Protein AF-A0AAN9I6B2-F1 (afdb_monomer)

Nearest PDB structures (foldseek):
  1lrz-assembly1_A  TM=8.854E-01  e=1.562E+00  Staphylococcus aureus
  7rye-assembly1_G  TM=7.167E-01  e=1.289E+00  Salmonella enterica subsp. enterica serovar Typhimurium

Sequence (120 aa):
MYGVCRKLRALQKPLLEFNKKYFAGVDERELELSQKLEKVQAELNLNPQDIQLQIEEKEILRQYYKIKADALSFLRQKAKLQWLREGDENTKIFHNSIKQRQYINRISRINNDHRFPVTG

Solvent-accessible surface area (backbone atoms only — not compa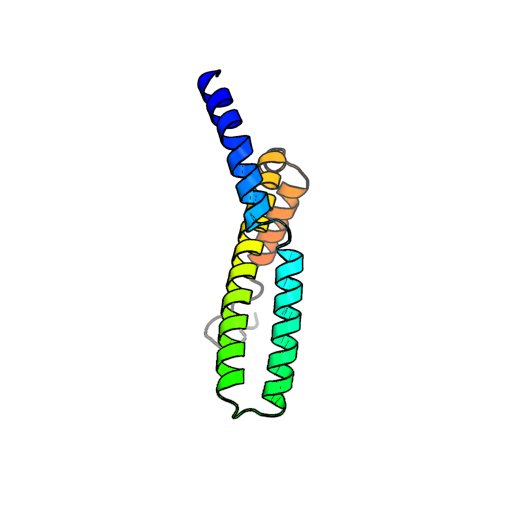rable to full-atom values): 7047 Å² total; per-residue (Å²): 116,68,73,58,56,52,53,51,59,64,46,48,57,60,51,51,52,49,43,49,71,71,57,53,59,44,69,58,52,49,50,54,44,51,54,52,47,51,50,50,51,54,52,36,74,76,44,76,81,45,65,67,59,55,52,50,48,53,52,49,49,55,51,44,54,51,50,52,50,53,50,52,51,50,52,53,51,52,52,49,51,50,39,73,73,45,39,86,70,77,29,73,65,36,56,49,51,51,52,51,51,52,58,72,68,51,80,85,76,84,82,68,96,62,96,65,89,81,87,130

pLDDT: mean 82.91, std 10.73, range [39.84, 94.31]

Foldseek 3Di:
DVVVVVVVVVVPVVVVVVCCVQPNCLVVVLVVLVVVLVVLVVVCVVPVPPPVSVVVNVVSVVVNVVSVVSNVVVVVVVVVVCCVVAVVVPDPVVVVVVVVVCVVPDPPDDDDPDPDDDDD

Mean predicted aligned error: 11.54 Å

Organism: Crotalaria pallida (NCBI:txid3830)

Secondary structure (DSSP, 8-state):
-HHHHHHHHHHHHHHHHHHHHHTTTHHHHHHHHHHHHHHHHHHHHH-TT-HHHHHHHHHHHHHHHHHHHHHHHHHHHHHHHHHHHHTTTT-HHHHHHHHHHHHHT-------SS------

Radius of gyration: 24.05 Å; Cα contacts (8 Å, |Δi|>4): 41; chains: 1; bounding box: 59×50×60 Å

Structure (mmCIF, N/CA/C/O b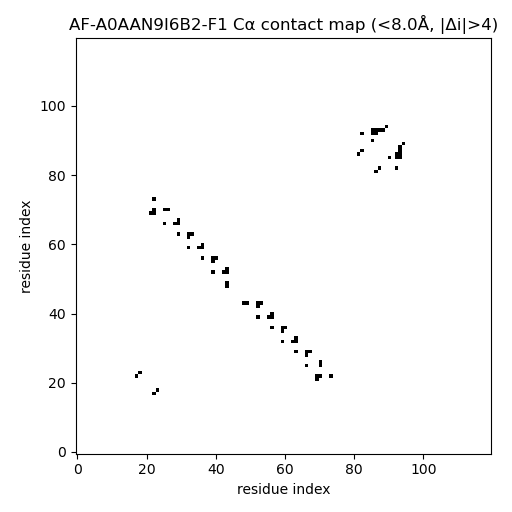ackbone):
data_AF-A0AAN9I6B2-F1
#
_entry.id   AF-A0AAN9I6B2-F1
#
loop_
_atom_site.group_PDB
_atom_site.id
_atom_site.type_symbol
_atom_site.label_atom_id
_atom_site.label_alt_id
_atom_site.label_comp_id
_atom_site.label_asym_id
_atom_site.label_entity_id
_atom_site.label_seq_id
_atom_site.pdbx_PDB_ins_code
_atom_site.Cartn_x
_atom_site.Cartn_y
_atom_site.Cartn_z
_atom_site.occupancy
_atom_site.B_iso_or_equiv
_atom_site.auth_seq_id
_atom_site.auth_comp_id
_atom_site.auth_asym_id
_atom_site.auth_atom_id
_atom_site.pdbx_PDB_model_num
ATOM 1 N N . MET A 1 1 ? 33.588 -8.001 -12.846 1.00 62.34 1 MET A N 1
ATOM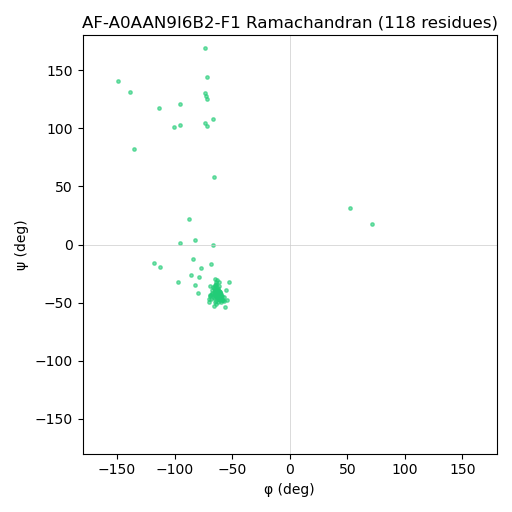 2 C CA . MET A 1 1 ? 32.279 -8.704 -12.812 1.00 62.34 1 MET A CA 1
ATOM 3 C C . MET A 1 1 ? 32.038 -9.534 -11.535 1.00 62.34 1 MET A C 1
ATOM 5 O O . MET A 1 1 ? 30.931 -9.488 -11.019 1.00 62.34 1 MET A O 1
ATOM 9 N N . TYR A 1 2 ? 33.024 -10.241 -10.954 1.00 75.06 2 TYR A N 1
ATOM 10 C CA . TYR A 1 2 ? 32.799 -11.150 -9.803 1.00 75.06 2 TYR A CA 1
ATOM 11 C C . TYR A 1 2 ? 32.326 -10.475 -8.494 1.00 75.06 2 TYR A C 1
ATOM 13 O O . TYR A 1 2 ? 31.399 -10.954 -7.840 1.00 75.06 2 TYR A O 1
ATOM 21 N N . GLY A 1 3 ? 32.920 -9.333 -8.123 1.00 83.75 3 GLY A N 1
ATOM 22 C CA . GLY A 1 3 ? 32.573 -8.623 -6.883 1.00 83.75 3 GLY A CA 1
ATOM 23 C C . GLY A 1 3 ? 31.132 -8.098 -6.846 1.00 83.75 3 GLY A C 1
ATOM 24 O O . GLY A 1 3 ? 30.496 -8.127 -5.795 1.00 83.75 3 GLY A O 1
ATOM 25 N N . VAL A 1 4 ? 30.591 -7.684 -7.996 1.00 84.44 4 VAL A N 1
ATOM 26 C CA . VAL A 1 4 ? 29.199 -7.223 -8.126 1.00 84.44 4 VAL A CA 1
ATOM 27 C C . VAL A 1 4 ? 28.234 -8.397 -7.969 1.00 84.44 4 VAL A C 1
ATOM 29 O O . VAL A 1 4 ? 27.343 -8.345 -7.125 1.00 84.44 4 VAL A O 1
ATOM 32 N N . CYS A 1 5 ? 28.458 -9.505 -8.683 1.00 86.50 5 CYS A N 1
ATOM 33 C CA . CYS A 1 5 ? 27.596 -10.687 -8.588 1.00 86.50 5 CYS A CA 1
ATOM 34 C C . CYS A 1 5 ? 27.578 -11.304 -7.181 1.00 86.50 5 CYS A C 1
ATOM 36 O O . CYS A 1 5 ? 26.554 -11.844 -6.763 1.00 86.50 5 CYS A O 1
ATOM 38 N N . ARG A 1 6 ? 28.691 -11.228 -6.436 1.00 89.56 6 ARG A N 1
ATOM 39 C CA . ARG A 1 6 ? 28.753 -11.704 -5.044 1.00 89.56 6 ARG A CA 1
ATOM 40 C C . ARG A 1 6 ? 27.916 -10.831 -4.108 1.00 89.56 6 ARG A C 1
ATOM 42 O O . ARG A 1 6 ? 27.173 -11.367 -3.292 1.00 89.56 6 ARG A O 1
ATOM 49 N N . LYS A 1 7 ? 27.997 -9.504 -4.255 1.00 88.06 7 LYS A N 1
ATOM 50 C CA . LYS A 1 7 ? 27.178 -8.551 -3.486 1.00 88.06 7 LYS A CA 1
ATOM 51 C C . LYS A 1 7 ? 25.686 -8.707 -3.798 1.00 88.06 7 LYS A C 1
ATOM 53 O O . LYS A 1 7 ? 24.882 -8.745 -2.875 1.00 88.06 7 LYS A O 1
ATOM 58 N N . LEU A 1 8 ? 25.324 -8.886 -5.070 1.00 86.88 8 LEU A N 1
ATOM 59 C CA . LEU A 1 8 ? 23.937 -9.137 -5.481 1.00 86.88 8 LEU A CA 1
ATOM 60 C C . LEU A 1 8 ? 23.387 -10.447 -4.897 1.00 86.88 8 LEU A C 1
ATOM 62 O O . LEU A 1 8 ? 22.288 -10.458 -4.352 1.00 86.88 8 LEU A O 1
ATOM 66 N N . ARG A 1 9 ? 24.171 -11.534 -4.928 1.00 87.56 9 ARG A N 1
ATOM 67 C CA . ARG A 1 9 ? 23.786 -12.803 -4.285 1.00 87.56 9 ARG A CA 1
ATOM 68 C C . ARG A 1 9 ? 23.616 -12.670 -2.772 1.00 87.56 9 ARG A C 1
ATOM 70 O O . ARG A 1 9 ? 22.684 -13.242 -2.220 1.00 87.56 9 ARG A O 1
ATOM 77 N N . ALA A 1 10 ? 24.475 -11.897 -2.109 1.00 90.38 10 ALA A N 1
ATOM 78 C CA . ALA A 1 10 ? 24.339 -11.632 -0.677 1.00 90.38 10 ALA A CA 1
ATOM 79 C C . ALA A 1 10 ? 23.054 -10.851 -0.345 1.00 90.38 10 ALA A C 1
ATOM 81 O O . ALA A 1 10 ? 22.433 -11.113 0.679 1.00 90.38 10 ALA A O 1
ATOM 82 N N . LEU A 1 11 ? 22.629 -9.940 -1.227 1.00 91.12 11 LEU A N 1
ATOM 83 C CA . LEU A 1 11 ? 21.396 -9.159 -1.072 1.00 91.12 11 LEU A CA 1
ATOM 84 C C . LEU A 1 11 ? 20.122 -9.946 -1.400 1.00 91.12 11 LEU A C 1
ATOM 86 O O . LEU A 1 11 ? 19.047 -9.575 -0.937 1.00 91.12 11 LEU A O 1
ATOM 90 N N . GLN A 1 12 ? 20.221 -11.043 -2.151 1.00 88.50 12 GLN A N 1
ATOM 91 C CA . GLN A 1 12 ? 19.057 -11.813 -2.588 1.00 88.50 12 GLN A CA 1
ATOM 92 C C . GLN 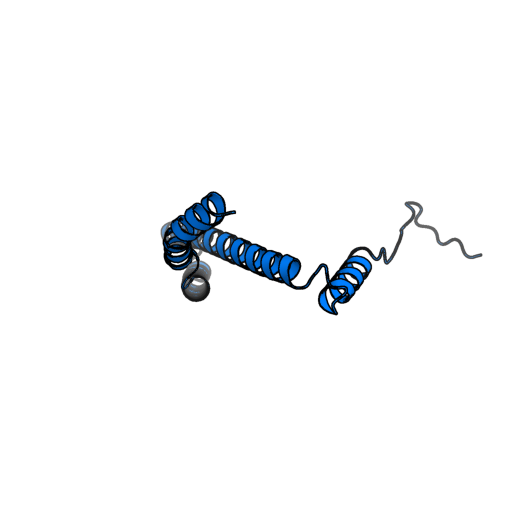A 1 12 ? 18.208 -12.325 -1.415 1.00 88.50 12 GLN A C 1
ATOM 94 O O . GLN A 1 12 ? 16.994 -12.145 -1.426 1.00 88.50 12 GLN A O 1
ATOM 99 N N . LYS A 1 13 ? 18.830 -12.931 -0.393 1.00 90.56 13 LYS A N 1
ATOM 100 C CA . LYS A 1 13 ? 18.110 -13.464 0.779 1.00 90.56 13 LYS A CA 1
ATOM 101 C C . LYS A 1 13 ? 17.436 -12.360 1.617 1.00 90.56 13 LYS A C 1
ATOM 103 O O . LYS A 1 13 ? 16.222 -12.450 1.789 1.00 90.56 13 LYS A O 1
ATOM 108 N N . PRO A 1 14 ? 18.148 -11.298 2.054 1.00 91.69 14 PRO A N 1
ATOM 109 C CA . PRO A 1 14 ? 17.532 -10.187 2.782 1.00 91.69 14 PRO A CA 1
ATOM 110 C C . PRO A 1 14 ? 16.366 -9.541 2.034 1.00 91.69 14 PRO A C 1
ATOM 112 O O . PRO A 1 14 ? 15.354 -9.204 2.640 1.00 91.69 14 PRO A O 1
ATOM 115 N N . LEU A 1 15 ? 16.479 -9.382 0.711 1.00 85.38 15 LEU A N 1
ATOM 116 C CA . LEU A 1 15 ? 15.406 -8.803 -0.099 1.00 85.38 15 LEU A CA 1
ATOM 117 C C . LEU A 1 15 ? 14.191 -9.729 -0.197 1.00 85.38 15 LEU A C 1
ATOM 119 O O . LEU A 1 15 ? 13.062 -9.244 -0.198 1.00 85.38 15 LEU A O 1
ATOM 123 N N . LEU A 1 16 ? 14.399 -11.047 -0.247 1.00 85.81 16 LEU A N 1
ATOM 124 C CA . LEU A 1 16 ? 13.302 -12.014 -0.251 1.00 85.81 16 LEU A CA 1
ATOM 125 C C . LEU A 1 16 ? 12.551 -12.012 1.087 1.00 85.81 16 LEU A C 1
ATOM 127 O O . LEU A 1 16 ? 11.322 -12.024 1.106 1.00 85.81 16 LEU A O 1
ATOM 131 N N . GLU A 1 17 ? 13.284 -11.952 2.199 1.00 88.06 17 GLU A N 1
ATOM 132 C CA . GLU A 1 17 ? 12.718 -11.842 3.547 1.00 88.06 17 GLU A CA 1
ATOM 133 C C . GLU A 1 17 ? 11.987 -10.516 3.747 1.00 88.06 17 GLU A C 1
ATOM 135 O O . GLU A 1 17 ? 10.865 -10.500 4.254 1.00 88.06 17 GLU A O 1
ATOM 140 N N . PHE A 1 18 ? 12.577 -9.410 3.287 1.00 85.00 18 PHE A N 1
ATOM 141 C CA . PHE A 1 18 ? 11.926 -8.105 3.271 1.00 85.00 18 PHE A CA 1
ATOM 142 C C . PHE A 1 18 ? 10.620 -8.163 2.475 1.00 85.00 18 PHE A C 1
ATOM 144 O O . PHE A 1 18 ? 9.568 -7.767 2.973 1.00 85.00 18 PHE A O 1
ATOM 151 N N . ASN A 1 19 ? 10.657 -8.740 1.272 1.00 83.62 19 ASN A N 1
ATOM 152 C CA . ASN A 1 19 ? 9.472 -8.886 0.440 1.00 83.62 19 ASN A CA 1
ATOM 153 C C . ASN A 1 19 ? 8.388 -9.723 1.132 1.00 83.62 19 ASN A C 1
ATOM 155 O O . ASN A 1 19 ? 7.226 -9.331 1.169 1.00 83.62 19 ASN A O 1
ATOM 159 N N . LYS A 1 20 ? 8.771 -10.834 1.768 1.00 82.88 20 LYS A N 1
ATOM 160 C CA . LYS A 1 20 ? 7.836 -11.673 2.523 1.00 82.88 20 LYS A CA 1
ATOM 161 C C . LYS A 1 20 ? 7.243 -10.944 3.732 1.00 82.88 20 LYS A C 1
ATOM 163 O O . LYS A 1 20 ? 6.066 -11.099 4.023 1.00 82.88 20 LYS A O 1
ATOM 168 N N . LYS A 1 21 ? 8.033 -10.141 4.441 1.00 80.00 21 LYS A N 1
ATOM 169 C CA . LYS A 1 21 ? 7.573 -9.426 5.637 1.00 80.00 21 LYS A CA 1
ATOM 170 C C . LYS A 1 21 ? 6.590 -8.303 5.298 1.00 80.00 21 LYS A C 1
ATOM 172 O O . LYS A 1 21 ? 5.551 -8.177 5.948 1.00 80.00 21 LYS A O 1
ATOM 177 N N . TYR A 1 22 ? 6.928 -7.490 4.301 1.00 74.81 22 TYR A N 1
ATOM 178 C CA . TYR A 1 22 ? 6.203 -6.253 4.013 1.00 74.81 22 TYR A CA 1
ATOM 179 C C . TYR A 1 22 ? 5.162 -6.396 2.910 1.00 74.81 22 TYR A C 1
ATOM 181 O O . TYR A 1 22 ? 4.138 -5.734 2.998 1.00 74.81 22 TYR A O 1
ATOM 189 N N . PHE A 1 23 ? 5.391 -7.257 1.915 1.00 75.81 23 PHE A N 1
ATOM 190 C CA . PHE A 1 23 ? 4.532 -7.345 0.732 1.00 75.81 23 PHE A CA 1
ATOM 191 C C . PHE A 1 23 ? 3.739 -8.653 0.623 1.00 75.81 23 PHE A C 1
ATOM 193 O O . PHE A 1 23 ? 2.724 -8.679 -0.070 1.00 75.81 23 PHE A O 1
ATOM 200 N N . ALA A 1 24 ? 4.134 -9.734 1.310 1.00 78.75 24 ALA A N 1
ATOM 201 C CA . ALA A 1 24 ? 3.306 -10.941 1.331 1.00 78.75 24 ALA A CA 1
ATOM 202 C C . ALA A 1 24 ? 2.063 -10.733 2.207 1.00 78.75 24 ALA A C 1
ATOM 204 O O . ALA A 1 24 ? 2.168 -10.318 3.365 1.00 78.75 24 ALA A O 1
ATOM 205 N N . GLY A 1 25 ? 0.893 -11.027 1.637 1.00 79.81 25 GLY A N 1
ATOM 206 C CA . GLY A 1 25 ? -0.399 -10.853 2.300 1.00 79.81 25 GLY A CA 1
ATOM 207 C C . GLY A 1 25 ? -0.823 -9.391 2.460 1.00 79.81 25 GLY A C 1
ATOM 208 O O . GLY A 1 25 ? -1.675 -9.110 3.291 1.00 79.81 25 GLY A O 1
ATOM 209 N N . VAL A 1 26 ? -0.236 -8.443 1.715 1.00 83.00 26 VAL A N 1
ATOM 210 C CA . VAL A 1 26 ? -0.713 -7.044 1.719 1.00 83.00 26 VAL A CA 1
ATOM 211 C C . VAL A 1 26 ? -2.163 -6.965 1.264 1.00 83.00 26 VAL A C 1
ATOM 213 O O . VAL A 1 26 ? -2.943 -6.290 1.922 1.00 83.00 26 VAL A O 1
ATOM 216 N N . ASP A 1 27 ? -2.525 -7.718 0.226 1.00 80.00 27 ASP A N 1
ATOM 217 C CA . ASP A 1 27 ? -3.895 -7.761 -0.293 1.00 80.00 27 ASP A CA 1
ATOM 218 C C . ASP A 1 27 ? -4.874 -8.341 0.749 1.00 80.00 27 ASP A C 1
ATOM 220 O O . ASP A 1 27 ? -5.960 -7.807 0.955 1.00 80.00 27 ASP A O 1
ATOM 224 N N . GLU A 1 28 ? -4.467 -9.394 1.468 1.00 85.94 28 GLU A N 1
ATOM 225 C CA . GLU A 1 28 ? -5.261 -10.000 2.550 1.00 85.94 28 GLU A CA 1
ATOM 226 C C . GLU A 1 28 ? -5.437 -9.031 3.726 1.00 85.94 28 GLU A C 1
ATOM 228 O O . GLU A 1 28 ? -6.550 -8.829 4.205 1.00 85.94 28 GLU A O 1
ATOM 233 N N . ARG A 1 29 ? -4.359 -8.366 4.159 1.00 85.56 29 ARG A N 1
ATOM 234 C CA . ARG A 1 29 ? -4.417 -7.369 5.240 1.00 85.56 29 ARG A CA 1
ATOM 235 C C . ARG A 1 29 ? -5.214 -6.129 4.839 1.00 85.56 29 ARG A C 1
ATOM 237 O O . ARG A 1 29 ? -5.888 -5.549 5.685 1.00 85.56 29 ARG A O 1
ATOM 244 N N . GLU A 1 30 ? -5.125 -5.703 3.578 1.00 87.06 30 GLU A N 1
ATOM 245 C CA . GLU A 1 30 ? -5.940 -4.610 3.044 1.00 87.06 30 GLU A CA 1
ATOM 246 C C . GLU A 1 30 ? -7.422 -4.985 3.105 1.00 87.06 30 GLU A C 1
ATOM 248 O O . GLU A 1 30 ? -8.217 -4.204 3.626 1.00 87.06 30 GLU A O 1
ATOM 253 N N . LEU A 1 31 ? -7.777 -6.200 2.673 1.00 88.25 31 LEU A N 1
ATOM 254 C CA . LEU A 1 31 ? -9.143 -6.714 2.738 1.00 88.25 31 LEU A CA 1
ATOM 255 C C . LEU A 1 31 ? -9.662 -6.792 4.181 1.00 88.25 31 LEU A C 1
ATOM 257 O O . LEU A 1 31 ? -10.763 -6.321 4.463 1.00 88.25 31 LEU A O 1
ATOM 261 N N . GLU A 1 32 ? -8.870 -7.344 5.102 1.00 90.19 32 GLU A N 1
ATOM 262 C CA . GLU A 1 32 ? -9.232 -7.428 6.520 1.00 90.19 32 GLU A CA 1
ATOM 263 C C . GLU A 1 32 ? -9.462 -6.045 7.140 1.00 90.19 32 GLU A C 1
ATOM 265 O O . GLU A 1 32 ? -10.439 -5.847 7.865 1.00 90.19 32 GLU A O 1
ATOM 270 N N . LEU A 1 33 ? -8.584 -5.073 6.863 1.00 89.88 33 LEU A N 1
ATOM 271 C CA . LEU A 1 33 ? -8.750 -3.706 7.360 1.00 89.88 33 LEU A CA 1
ATOM 272 C C . LEU A 1 33 ? -9.958 -3.015 6.732 1.00 89.88 33 LEU A C 1
ATOM 274 O O . LEU A 1 33 ? -10.673 -2.325 7.450 1.00 89.88 33 LEU A O 1
ATOM 278 N N . SER A 1 34 ? -10.222 -3.216 5.438 1.00 89.69 34 SER A N 1
ATOM 279 C CA . SER A 1 34 ? -11.428 -2.690 4.789 1.00 89.69 34 SER A CA 1
ATOM 280 C C . SER A 1 34 ? -12.699 -3.235 5.434 1.00 89.69 34 SER A C 1
ATOM 282 O O . SER A 1 34 ? -13.594 -2.457 5.746 1.00 89.69 34 SER A O 1
ATOM 284 N N . GLN A 1 35 ? -12.758 -4.539 5.712 1.00 93.12 35 GLN A N 1
ATOM 285 C CA . GLN A 1 35 ? -13.905 -5.148 6.390 1.00 93.12 35 GLN A CA 1
ATOM 286 C C . GLN A 1 35 ? -14.069 -4.644 7.829 1.00 93.12 35 GLN A C 1
ATOM 288 O O . GLN A 1 35 ? -15.190 -4.427 8.283 1.00 93.12 35 GLN A O 1
ATOM 293 N N . LYS A 1 36 ? -12.968 -4.461 8.570 1.00 91.19 36 LYS A N 1
ATOM 294 C CA . LYS A 1 36 ? -13.013 -3.880 9.923 1.00 91.19 36 LYS A CA 1
ATOM 295 C C . LYS A 1 36 ? -13.500 -2.436 9.895 1.00 91.19 36 LYS A C 1
ATOM 297 O O . LYS A 1 36 ? -14.350 -2.072 10.697 1.00 91.19 36 LYS A O 1
ATOM 302 N N . LEU A 1 37 ? -12.996 -1.644 8.952 1.00 91.56 37 LEU A N 1
ATOM 303 C CA . LEU A 1 37 ? -13.399 -0.256 8.771 1.00 91.56 37 LEU A CA 1
ATOM 304 C C . LEU A 1 37 ? -14.886 -0.155 8.437 1.00 91.56 37 LEU A C 1
ATOM 306 O O . LEU A 1 37 ? -15.583 0.640 9.049 1.00 91.56 37 LEU A O 1
ATOM 310 N N . GLU A 1 38 ? -15.390 -0.996 7.533 1.00 92.12 38 GLU A N 1
ATOM 311 C CA . GLU A 1 38 ? -16.809 -1.026 7.168 1.00 92.12 38 GLU A CA 1
ATOM 312 C C . GLU A 1 38 ? -17.713 -1.343 8.369 1.00 92.12 38 GLU A C 1
ATOM 314 O O . GLU A 1 38 ? -18.741 -0.694 8.554 1.00 92.12 38 GLU A O 1
ATOM 319 N N . LYS A 1 39 ? -17.300 -2.281 9.232 1.00 91.62 39 LYS A N 1
ATOM 320 C CA . LYS A 1 39 ? -18.024 -2.605 10.471 1.00 91.62 39 LYS A CA 1
ATOM 321 C C . LYS A 1 39 ? -18.052 -1.431 11.447 1.00 91.62 39 LYS A C 1
ATOM 323 O O . LYS A 1 39 ? -19.131 -1.040 11.878 1.00 91.62 39 LYS A O 1
ATOM 328 N N . VAL A 1 40 ? -16.895 -0.836 11.741 1.00 90.12 40 VAL A N 1
ATOM 329 C CA . VAL A 1 40 ? -16.806 0.308 12.666 1.00 90.12 40 VAL A CA 1
ATOM 330 C C . VAL A 1 40 ? -17.573 1.515 12.120 1.00 90.12 40 VAL A C 1
ATOM 332 O O . VAL A 1 40 ? -18.275 2.190 12.866 1.00 90.12 40 VAL A O 1
ATOM 335 N N . GLN A 1 41 ? -17.524 1.753 10.806 1.00 89.25 41 GLN A N 1
ATOM 336 C CA . GLN A 1 41 ? -18.308 2.804 10.156 1.00 89.25 41 GLN A CA 1
ATOM 337 C C . GLN A 1 41 ? -19.816 2.540 10.280 1.00 89.25 41 GLN A C 1
ATOM 339 O O . GLN A 1 41 ? -20.586 3.468 10.522 1.00 89.25 41 GLN A O 1
ATOM 344 N N . ALA A 1 42 ? -20.254 1.285 10.128 1.00 91.19 42 ALA A N 1
ATOM 345 C CA . ALA A 1 42 ? -21.652 0.906 10.305 1.00 91.19 42 ALA A CA 1
ATOM 346 C C . ALA A 1 42 ? -22.123 1.110 11.755 1.00 91.19 42 ALA A C 1
ATOM 348 O O . ALA A 1 42 ? -23.220 1.622 11.971 1.00 91.19 42 ALA A O 1
ATOM 349 N N . GLU A 1 43 ? -21.288 0.777 12.739 1.00 88.44 43 GLU A N 1
ATOM 350 C CA . GLU A 1 43 ? -21.570 1.000 14.162 1.00 88.44 43 GLU A CA 1
ATOM 351 C C . GLU A 1 43 ? -21.606 2.497 14.515 1.00 88.44 43 GLU A C 1
ATOM 353 O O . GLU A 1 43 ? -22.531 2.947 15.194 1.00 88.44 43 GLU A O 1
ATOM 358 N N . LEU A 1 44 ? -20.686 3.301 13.973 1.00 89.19 44 LEU A N 1
ATOM 359 C CA . LEU A 1 44 ? -20.693 4.762 14.124 1.00 89.19 44 LEU A CA 1
ATOM 360 C C . LEU A 1 44 ? -21.906 5.426 13.473 1.00 89.19 44 LEU A C 1
ATOM 362 O O . LEU A 1 44 ? -22.428 6.402 14.008 1.00 89.19 44 LEU A O 1
ATOM 366 N N . ASN A 1 45 ? -22.389 4.903 12.344 1.00 87.69 45 ASN A N 1
ATOM 367 C CA . ASN A 1 45 ? -23.615 5.404 11.720 1.00 87.69 45 ASN A CA 1
ATOM 368 C C . ASN A 1 45 ? -24.843 5.198 12.624 1.00 87.69 45 ASN A C 1
ATOM 370 O O . ASN A 1 45 ? -25.777 5.997 12.572 1.00 87.69 45 ASN A O 1
ATOM 374 N N . LEU A 1 46 ? -24.843 4.145 13.450 1.00 87.62 46 LEU A N 1
ATOM 375 C CA . LEU A 1 46 ? -25.898 3.871 14.428 1.00 87.62 46 LEU A CA 1
ATOM 376 C C . LEU A 1 46 ? -25.717 4.678 15.722 1.00 87.62 46 LEU A C 1
ATOM 378 O O . LEU A 1 46 ? -26.712 5.098 16.312 1.00 87.62 46 LEU A O 1
ATOM 382 N N . ASN A 1 47 ? -24.474 4.923 16.153 1.00 85.19 47 ASN A N 1
ATOM 383 C CA . ASN A 1 47 ? -24.168 5.718 17.344 1.00 85.19 47 ASN A CA 1
ATOM 384 C C . ASN A 1 47 ? -23.026 6.734 17.109 1.00 85.19 47 ASN A C 1
ATOM 386 O O . ASN A 1 47 ? -21.879 6.493 17.495 1.00 85.19 47 ASN A O 1
ATOM 390 N N . PRO A 1 48 ? -23.326 7.913 16.531 1.00 81.25 48 PRO A N 1
ATOM 391 C CA . PRO A 1 48 ? -22.300 8.867 16.098 1.00 81.25 48 PRO A CA 1
ATOM 392 C C . PRO A 1 48 ? -21.513 9.541 17.229 1.00 81.25 48 PRO A C 1
ATOM 394 O O . PRO A 1 48 ? -20.478 10.153 16.969 1.00 81.25 48 PRO A O 1
ATOM 397 N N . GLN A 1 49 ? -22.008 9.492 18.470 1.00 86.88 49 GLN A N 1
ATOM 398 C CA . GLN A 1 49 ? -21.391 10.167 19.621 1.00 86.88 49 GLN A CA 1
ATOM 399 C C . GLN A 1 49 ? -20.458 9.265 20.435 1.00 86.88 49 GLN A C 1
ATOM 401 O O . GLN A 1 49 ? -19.894 9.718 21.433 1.00 86.88 49 GLN A O 1
ATOM 406 N N . ASP A 1 50 ? -20.269 8.010 20.026 1.00 89.38 50 ASP A N 1
ATOM 407 C CA . ASP A 1 50 ? -19.351 7.117 20.718 1.00 89.38 50 ASP A CA 1
ATOM 408 C C . ASP A 1 50 ? -17.889 7.499 20.434 1.00 89.38 50 ASP A C 1
ATOM 410 O O . ASP A 1 50 ? -17.331 7.254 19.362 1.00 89.38 50 ASP A O 1
ATOM 414 N N . ILE A 1 51 ? -17.257 8.118 21.430 1.00 88.38 51 ILE A N 1
ATOM 415 C CA . ILE A 1 51 ? -15.871 8.590 21.359 1.00 88.38 51 ILE A CA 1
ATOM 416 C C . ILE A 1 51 ? -14.892 7.418 21.184 1.00 88.38 51 ILE A C 1
ATOM 418 O O . ILE A 1 51 ? -13.867 7.588 20.524 1.00 88.38 51 ILE A O 1
ATOM 422 N N . GLN A 1 52 ? -15.184 6.237 21.742 1.00 90.00 52 GLN A N 1
ATOM 423 C CA . GLN A 1 52 ? -14.303 5.071 21.615 1.00 90.00 52 GLN A CA 1
ATOM 424 C C . GLN A 1 52 ? -14.289 4.567 20.172 1.00 90.00 52 GLN A C 1
ATOM 426 O O . GLN A 1 52 ? -13.212 4.405 19.596 1.00 90.00 52 GLN A O 1
ATOM 431 N N . LEU A 1 53 ? -15.468 4.435 19.557 1.00 86.25 53 LEU A N 1
ATOM 432 C CA . LEU A 1 53 ? -15.584 4.022 18.157 1.00 86.25 53 LEU A CA 1
ATOM 433 C C . LEU A 1 53 ? -14.924 5.027 17.202 1.00 86.25 53 LEU A C 1
ATOM 435 O O . LEU A 1 53 ? -14.258 4.626 16.252 1.00 86.25 53 LEU A O 1
ATOM 439 N N . GLN A 1 54 ? -15.019 6.333 17.476 1.00 88.06 54 GLN A N 1
ATOM 440 C CA . GLN A 1 54 ? -14.327 7.357 16.677 1.00 88.06 54 GLN A CA 1
ATOM 441 C C . GLN A 1 54 ? -12.795 7.265 16.778 1.00 88.06 54 GLN A C 1
ATOM 443 O O . GLN A 1 54 ? -12.078 7.559 15.816 1.00 88.06 54 GLN A O 1
ATOM 448 N N . ILE A 1 55 ? -12.264 6.912 17.953 1.00 91.19 55 ILE A N 1
ATOM 449 C CA . ILE A 1 55 ? -10.821 6.701 18.138 1.00 91.19 55 ILE A CA 1
ATOM 450 C C . ILE A 1 55 ? -10.382 5.445 17.380 1.00 91.19 55 ILE A C 1
ATOM 452 O O . ILE A 1 55 ? -9.371 5.481 16.674 1.00 91.19 55 ILE A O 1
ATOM 456 N N . GLU A 1 56 ? -11.154 4.365 17.487 1.00 90.56 56 GLU A N 1
ATOM 457 C CA . GLU A 1 56 ? -10.891 3.109 16.790 1.00 90.56 56 GLU A CA 1
ATOM 458 C C . GLU A 1 56 ? -10.923 3.282 15.264 1.00 90.56 56 GLU A C 1
ATOM 460 O O . GLU A 1 56 ? -9.980 2.883 14.579 1.00 90.56 56 GLU A O 1
ATOM 465 N N . GLU A 1 57 ? -11.937 3.966 14.729 1.00 91.81 57 GLU A N 1
ATOM 466 C CA . GLU A 1 57 ? -12.057 4.287 13.303 1.00 91.81 57 GLU A CA 1
ATOM 467 C C . GLU A 1 57 ? -10.814 5.022 12.784 1.00 91.81 57 GLU A C 1
ATOM 469 O O . GLU A 1 57 ? -10.236 4.643 11.761 1.00 91.81 57 GLU A O 1
ATOM 474 N N . LYS A 1 58 ? -10.357 6.055 13.504 1.00 92.38 58 LYS A N 1
ATOM 475 C CA . LYS A 1 58 ? -9.165 6.827 13.122 1.00 92.38 58 LYS A CA 1
ATOM 476 C C . LYS A 1 58 ? -7.907 5.968 13.087 1.00 92.38 58 LYS A C 1
ATOM 478 O O . LYS A 1 58 ? -7.077 6.139 12.189 1.00 92.38 58 LYS A O 1
ATOM 483 N N . GLU A 1 59 ? -7.750 5.060 14.043 1.00 93.88 59 GLU A N 1
ATOM 484 C CA . GLU A 1 59 ? -6.593 4.170 14.102 1.00 93.88 59 GLU A CA 1
ATOM 485 C C . GLU A 1 59 ? -6.626 3.141 12.960 1.00 93.88 59 GLU A C 1
ATOM 487 O O . GLU A 1 59 ? -5.621 2.954 12.267 1.00 93.88 59 GLU A O 1
ATOM 492 N N . ILE A 1 60 ? -7.794 2.553 12.679 1.00 91.56 60 ILE A N 1
ATOM 493 C CA . ILE A 1 60 ? -7.992 1.642 11.543 1.00 91.56 60 ILE A CA 1
ATOM 494 C C . ILE A 1 60 ? -7.729 2.368 10.220 1.00 91.56 60 ILE A C 1
ATOM 496 O O . ILE A 1 60 ? -6.998 1.848 9.376 1.00 91.56 60 ILE A O 1
ATOM 500 N N . LEU A 1 61 ? -8.240 3.590 10.046 1.00 92.38 61 LEU A N 1
ATOM 501 C CA . LEU A 1 61 ? -7.981 4.421 8.866 1.00 92.38 61 LEU A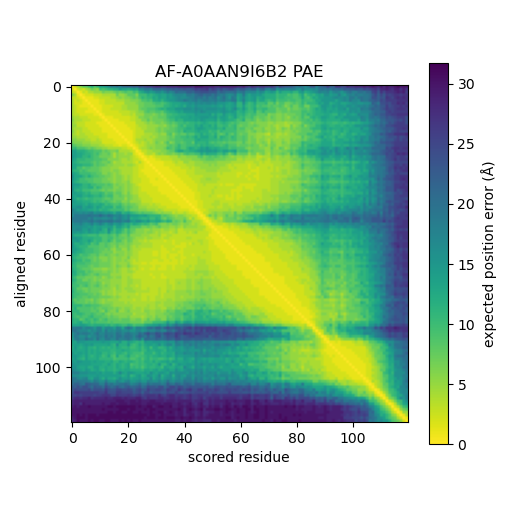 CA 1
ATOM 502 C C . LEU A 1 61 ? -6.486 4.664 8.668 1.00 92.38 61 LEU A C 1
ATOM 504 O O . LEU A 1 61 ? -5.967 4.518 7.559 1.00 92.38 61 LEU A O 1
ATOM 508 N N . ARG A 1 62 ? -5.764 5.005 9.739 1.00 94.31 62 ARG A N 1
ATOM 509 C CA . ARG A 1 62 ? -4.315 5.220 9.684 1.00 94.31 62 ARG A CA 1
ATOM 510 C C . ARG A 1 62 ? -3.578 3.964 9.222 1.00 94.31 62 ARG A C 1
ATOM 512 O O . ARG A 1 62 ? -2.678 4.055 8.382 1.00 94.31 62 ARG A O 1
ATOM 519 N N . GLN A 1 63 ? -3.953 2.803 9.753 1.00 91.62 63 GLN A N 1
ATOM 520 C CA . GLN A 1 63 ? -3.379 1.521 9.349 1.00 91.62 63 GLN A CA 1
ATOM 521 C C . GLN A 1 63 ? -3.722 1.194 7.892 1.00 91.62 63 GLN A C 1
ATOM 523 O O . GLN A 1 63 ? -2.829 0.832 7.125 1.00 91.62 63 GLN A O 1
ATOM 528 N N . TYR A 1 64 ? -4.971 1.411 7.483 1.00 90.75 64 TYR A N 1
ATOM 529 C CA . TYR A 1 64 ? -5.441 1.182 6.120 1.00 90.75 64 TYR A CA 1
ATOM 530 C C . TYR A 1 64 ? -4.663 2.029 5.104 1.00 90.75 64 TYR A C 1
ATOM 532 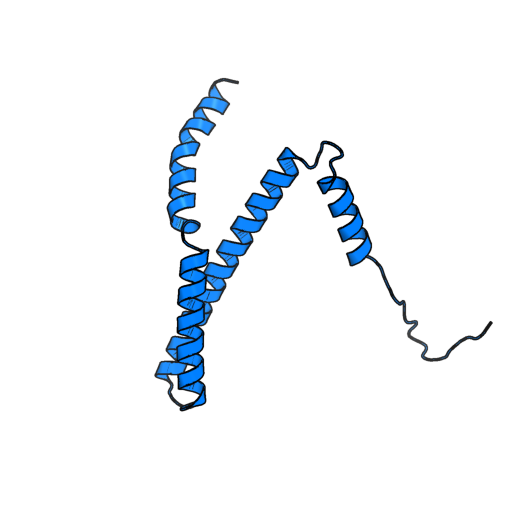O O . TYR A 1 64 ? -4.112 1.493 4.142 1.00 90.75 64 TYR A O 1
ATOM 540 N N . TYR A 1 65 ? -4.510 3.336 5.348 1.00 91.19 65 TYR A N 1
ATOM 541 C CA . TYR A 1 65 ? -3.732 4.210 4.464 1.00 91.19 65 TYR A CA 1
ATOM 542 C C . TYR A 1 65 ? -2.263 3.804 4.366 1.00 91.19 65 TYR A C 1
ATOM 544 O O . TYR A 1 65 ? -1.670 3.910 3.291 1.00 91.19 65 TYR A O 1
ATOM 552 N N . LYS A 1 66 ? -1.675 3.317 5.462 1.00 91.06 66 LYS A N 1
ATOM 553 C CA . LYS A 1 66 ? -0.301 2.815 5.458 1.00 91.06 66 LYS A CA 1
ATOM 554 C C . LYS A 1 66 ? -0.163 1.575 4.572 1.00 91.06 66 LYS A C 1
ATOM 556 O O . LYS A 1 66 ? 0.703 1.563 3.701 1.00 91.06 66 LYS A O 1
ATOM 561 N N . ILE A 1 67 ? -1.039 0.581 4.736 1.00 88.94 67 ILE A N 1
ATOM 562 C CA . ILE A 1 67 ? -1.021 -0.635 3.906 1.00 88.94 67 ILE A CA 1
ATOM 563 C C . ILE A 1 67 ? -1.243 -0.287 2.434 1.00 88.94 67 ILE A C 1
ATOM 565 O O . ILE A 1 67 ? -0.504 -0.755 1.571 1.00 88.94 67 ILE A O 1
ATOM 569 N N . LYS A 1 68 ? -2.186 0.610 2.142 1.00 88.19 68 LYS A N 1
ATOM 570 C CA . LYS A 1 68 ? -2.454 1.072 0.779 1.00 88.19 68 LYS A CA 1
ATOM 571 C C . LYS A 1 68 ? -1.247 1.770 0.148 1.00 88.19 68 LYS A C 1
ATOM 573 O O . LYS A 1 68 ? -0.950 1.565 -1.029 1.00 88.19 68 LYS A O 1
ATOM 578 N N . ALA A 1 69 ? -0.522 2.582 0.918 1.00 89.69 69 ALA A N 1
ATOM 579 C CA . ALA A 1 69 ? 0.712 3.210 0.454 1.00 89.69 69 ALA A CA 1
ATOM 580 C C . ALA A 1 69 ? 1.800 2.167 0.136 1.00 89.69 69 ALA A C 1
ATOM 582 O O . ALA A 1 69 ? 2.456 2.267 -0.907 1.00 89.69 69 ALA A O 1
ATOM 583 N N . ASP A 1 70 ? 1.952 1.149 0.986 1.00 86.50 70 ASP A N 1
ATOM 584 C CA . ASP A 1 70 ? 2.892 0.045 0.776 1.00 86.50 70 ASP A CA 1
ATOM 585 C C . ASP A 1 70 ? 2.515 -0.785 -0.468 1.00 86.50 70 ASP A C 1
ATOM 587 O O . ASP A 1 70 ? 3.377 -1.056 -1.312 1.00 86.50 70 ASP A O 1
ATOM 591 N N . ALA A 1 71 ? 1.227 -1.093 -0.655 1.00 87.00 71 ALA A N 1
ATOM 592 C CA . ALA A 1 71 ? 0.694 -1.786 -1.831 1.00 87.00 71 ALA A CA 1
ATOM 593 C C . ALA A 1 71 ? 0.985 -1.013 -3.130 1.00 87.00 71 ALA A C 1
ATOM 595 O O . ALA A 1 71 ? 1.515 -1.558 -4.102 1.00 87.00 71 ALA A O 1
ATOM 596 N N . LEU A 1 72 ? 0.722 0.298 -3.137 1.00 88.00 72 LEU A N 1
ATOM 597 C CA . LEU A 1 72 ? 1.024 1.167 -4.277 1.00 88.00 72 LEU A CA 1
ATOM 598 C C . LEU A 1 72 ? 2.527 1.237 -4.568 1.00 88.00 72 LEU A C 1
ATOM 600 O O . LEU A 1 72 ? 2.932 1.226 -5.732 1.00 88.00 72 LEU A O 1
ATOM 604 N N . SER A 1 73 ? 3.367 1.307 -3.532 1.00 87.44 73 SER A N 1
ATOM 605 C CA . SER A 1 73 ? 4.826 1.286 -3.679 1.00 87.44 73 SER A CA 1
ATOM 606 C C . SER A 1 73 ? 5.299 -0.009 -4.345 1.00 87.44 73 SER A C 1
ATOM 608 O O . SER A 1 73 ? 6.091 0.025 -5.291 1.00 87.44 73 SER A O 1
ATOM 610 N N . PHE A 1 74 ? 4.746 -1.147 -3.928 1.00 85.50 74 PHE A N 1
ATOM 611 C CA . PHE A 1 74 ? 5.027 -2.448 -4.523 1.00 85.50 74 PHE A CA 1
ATOM 612 C C . PHE A 1 74 ? 4.608 -2.531 -5.994 1.00 85.50 74 PHE A C 1
ATOM 614 O O . PHE A 1 74 ? 5.397 -2.949 -6.846 1.00 85.50 74 PHE A O 1
ATOM 621 N N . LEU A 1 75 ? 3.397 -2.071 -6.323 1.00 86.19 75 LEU A N 1
ATOM 622 C CA . LEU A 1 75 ? 2.912 -2.026 -7.704 1.00 86.19 75 LEU A CA 1
ATOM 623 C C . LEU A 1 75 ? 3.794 -1.138 -8.587 1.00 86.19 75 LEU A C 1
ATOM 625 O O . LEU A 1 75 ? 4.136 -1.526 -9.704 1.00 86.19 75 LEU A O 1
ATOM 629 N N . ARG A 1 76 ? 4.241 0.016 -8.075 1.00 86.94 76 ARG A N 1
ATOM 630 C CA . ARG A 1 76 ? 5.198 0.887 -8.778 1.00 86.94 76 ARG A CA 1
ATOM 631 C C . ARG A 1 76 ? 6.527 0.181 -9.035 1.00 86.94 76 ARG A C 1
ATOM 633 O O . ARG A 1 76 ? 7.073 0.306 -10.129 1.00 86.94 76 ARG A O 1
ATOM 640 N N . GLN A 1 77 ? 7.047 -0.571 -8.063 1.00 86.88 77 GLN A N 1
ATOM 641 C CA . GLN A 1 77 ? 8.276 -1.348 -8.246 1.00 86.88 77 GLN A CA 1
ATOM 642 C C . GLN A 1 77 ? 8.107 -2.439 -9.308 1.00 86.88 77 GLN A C 1
ATOM 644 O O . GLN A 1 77 ? 8.957 -2.556 -10.190 1.00 86.88 77 GLN A O 1
ATOM 649 N N . LYS A 1 78 ? 6.996 -3.186 -9.282 1.00 85.06 78 LYS A N 1
ATOM 650 C CA . LYS A 1 78 ? 6.670 -4.181 -10.316 1.00 85.06 78 LYS A CA 1
ATOM 651 C C . LYS A 1 78 ? 6.570 -3.554 -11.705 1.00 85.06 78 LYS A C 1
ATOM 653 O O . LYS A 1 78 ? 7.199 -4.052 -12.634 1.00 85.06 78 LYS A O 1
ATOM 658 N N . ALA A 1 79 ? 5.850 -2.441 -11.833 1.00 84.12 79 ALA A N 1
ATOM 659 C CA . ALA A 1 79 ? 5.721 -1.721 -13.096 1.00 84.12 79 ALA A CA 1
ATOM 660 C C . ALA A 1 79 ? 7.083 -1.229 -13.611 1.00 84.12 79 ALA A C 1
ATOM 662 O O . ALA A 1 79 ? 7.384 -1.373 -14.792 1.00 84.12 79 ALA A O 1
ATOM 663 N N . LYS A 1 80 ? 7.949 -0.715 -12.724 1.00 86.19 80 LYS A N 1
ATOM 664 C CA . LYS A 1 80 ? 9.318 -0.315 -13.080 1.00 86.19 80 LYS A CA 1
ATOM 665 C C . LYS A 1 80 ? 10.160 -1.500 -13.551 1.00 86.19 80 LYS A C 1
ATOM 667 O O . LYS A 1 80 ? 10.890 -1.360 -14.524 1.00 86.19 80 LYS A O 1
ATOM 672 N N . LEU A 1 81 ? 10.075 -2.651 -12.883 1.00 84.62 81 LEU A N 1
ATOM 673 C CA . LEU A 1 81 ? 10.782 -3.863 -13.307 1.00 84.62 81 LEU A CA 1
ATOM 674 C C . LEU A 1 81 ? 10.312 -4.334 -14.685 1.00 84.62 81 LEU A C 1
ATOM 676 O O . LEU A 1 81 ? 11.142 -4.642 -15.534 1.00 84.62 81 LEU A O 1
ATOM 680 N N . GLN A 1 82 ? 8.999 -4.342 -14.918 1.00 81.25 82 GLN A N 1
ATOM 681 C CA . GLN A 1 82 ? 8.431 -4.679 -16.220 1.00 81.25 82 GLN A CA 1
ATOM 682 C C . GLN A 1 82 ? 8.892 -3.692 -17.298 1.00 81.25 82 GLN A C 1
ATOM 684 O O . GLN A 1 82 ? 9.323 -4.110 -18.367 1.00 81.25 82 GLN A O 1
ATOM 689 N N . TRP A 1 83 ? 8.890 -2.393 -16.995 1.00 81.25 83 TRP A N 1
ATOM 690 C CA . TRP A 1 83 ? 9.400 -1.367 -17.901 1.00 81.25 83 TRP A CA 1
ATOM 691 C C . TRP A 1 83 ? 10.888 -1.544 -18.214 1.00 81.25 83 TRP A C 1
ATOM 693 O O . TRP A 1 83 ? 11.278 -1.453 -19.366 1.00 81.25 83 TRP A O 1
ATOM 703 N N . LEU A 1 84 ? 11.735 -1.832 -17.224 1.00 81.62 84 LEU A N 1
ATOM 704 C CA . LEU A 1 84 ? 13.162 -2.078 -17.469 1.00 81.62 84 LEU A CA 1
ATOM 705 C C . LEU A 1 84 ? 13.405 -3.339 -18.307 1.00 81.62 84 LEU A C 1
ATOM 707 O O . LEU A 1 84 ? 14.403 -3.417 -19.013 1.00 81.62 84 LEU A O 1
ATOM 711 N N . ARG A 1 85 ? 12.516 -4.330 -18.206 1.00 81.00 85 ARG A N 1
ATOM 712 C CA . ARG A 1 85 ? 12.616 -5.581 -18.957 1.00 81.00 85 ARG A CA 1
ATOM 713 C C . ARG A 1 85 ? 12.124 -5.444 -20.396 1.00 81.00 85 ARG A C 1
ATOM 715 O O . ARG A 1 85 ? 12.719 -6.033 -21.284 1.00 81.00 85 ARG A O 1
ATOM 722 N N . GLU A 1 86 ? 11.020 -4.733 -20.606 1.00 77.19 86 GLU A N 1
ATOM 723 C CA . GLU A 1 86 ? 10.267 -4.756 -21.871 1.00 77.19 86 GLU A CA 1
ATOM 724 C C . GLU A 1 86 ? 10.217 -3.382 -22.563 1.00 77.19 86 GLU A C 1
ATOM 726 O O . GLU A 1 86 ? 9.849 -3.282 -23.731 1.00 77.19 86 GLU A O 1
ATOM 731 N N . GLY A 1 87 ? 10.542 -2.302 -21.853 1.00 65.69 87 GLY A N 1
ATOM 732 C CA . GLY A 1 87 ? 10.289 -0.919 -22.265 1.00 65.69 87 GLY A CA 1
ATOM 733 C C . GLY A 1 87 ? 11.271 -0.342 -23.283 1.00 65.69 87 GLY A C 1
ATOM 734 O O . GLY A 1 87 ? 10.852 0.498 -24.072 1.00 65.69 87 GLY A O 1
ATOM 735 N N . ASP A 1 88 ? 12.524 -0.806 -23.320 1.00 65.81 88 ASP A N 1
ATOM 736 C CA . ASP A 1 88 ? 13.520 -0.335 -24.303 1.00 65.81 88 ASP A CA 1
ATOM 737 C C . ASP A 1 88 ? 13.430 -1.074 -25.656 1.00 65.81 88 ASP A C 1
ATOM 739 O O . ASP A 1 88 ? 13.983 -0.616 -26.652 1.00 65.81 88 ASP A O 1
ATOM 743 N N . GLU A 1 89 ? 12.687 -2.184 -25.741 1.00 69.38 89 GLU A N 1
ATOM 744 C CA . GLU A 1 89 ? 12.633 -3.045 -26.936 1.00 69.38 89 GLU A CA 1
ATOM 745 C C . GLU A 1 89 ? 11.573 -2.635 -27.988 1.00 69.38 89 GLU A C 1
ATOM 747 O O . GLU A 1 89 ? 11.154 -3.460 -28.797 1.00 69.38 89 GLU A O 1
ATOM 752 N N . ASN A 1 90 ? 11.096 -1.380 -28.023 1.00 67.31 90 ASN A N 1
ATOM 753 C CA . ASN A 1 90 ? 10.012 -0.956 -28.942 1.00 67.31 90 ASN A CA 1
ATOM 754 C C . ASN A 1 90 ? 8.758 -1.866 -28.856 1.00 67.31 90 ASN A C 1
ATOM 756 O O . ASN A 1 90 ? 8.036 -2.108 -29.827 1.00 67.31 90 ASN A O 1
ATOM 760 N N . THR A 1 91 ? 8.492 -2.417 -27.671 1.00 77.19 91 THR A N 1
ATOM 761 C CA . THR A 1 91 ? 7.404 -3.377 -27.457 1.00 77.19 91 THR A CA 1
ATOM 762 C C . THR A 1 91 ? 6.033 -2.702 -27.482 1.00 77.19 91 THR A C 1
ATOM 764 O O . THR A 1 91 ? 5.885 -1.479 -27.394 1.00 77.19 91 THR A O 1
ATOM 767 N N . LYS A 1 92 ? 4.967 -3.514 -27.519 1.00 81.00 92 LYS A N 1
ATOM 768 C CA . LYS A 1 92 ? 3.586 -3.020 -27.366 1.00 81.00 92 LYS A CA 1
ATOM 769 C C . LYS A 1 92 ? 3.409 -2.176 -26.097 1.00 81.00 92 LYS A C 1
ATOM 771 O O . LYS A 1 92 ? 2.625 -1.232 -26.115 1.00 81.00 92 LYS A O 1
ATOM 776 N N . ILE A 1 93 ? 4.142 -2.474 -25.021 1.00 78.88 93 ILE A N 1
ATOM 777 C CA . ILE A 1 93 ? 4.089 -1.716 -23.763 1.00 78.88 93 ILE A CA 1
ATOM 778 C C . ILE A 1 93 ? 4.615 -0.294 -23.950 1.00 78.88 93 ILE A C 1
ATOM 780 O O . ILE A 1 93 ? 3.954 0.653 -23.517 1.00 78.88 93 ILE A O 1
ATOM 784 N N . PHE A 1 94 ? 5.744 -0.132 -24.644 1.00 80.06 94 PHE A N 1
ATOM 785 C CA . PHE A 1 94 ? 6.306 1.178 -24.966 1.00 80.06 94 PHE A CA 1
ATOM 786 C C . PHE A 1 94 ? 5.286 2.039 -25.722 1.00 80.06 94 PHE A C 1
ATOM 788 O O . PHE A 1 94 ? 4.909 3.121 -25.266 1.00 80.06 94 PHE A O 1
ATOM 795 N N . HIS A 1 95 ? 4.731 1.515 -26.816 1.00 85.31 95 HIS A N 1
ATOM 796 C CA . HIS A 1 95 ? 3.747 2.247 -27.613 1.00 85.31 95 HIS A CA 1
ATOM 797 C C . HIS A 1 95 ? 2.432 2.514 -26.864 1.00 85.31 95 HIS A C 1
ATOM 799 O O . HIS A 1 95 ? 1.861 3.598 -27.001 1.00 85.31 95 HIS A O 1
ATOM 805 N N . ASN A 1 96 ? 1.957 1.575 -26.042 1.00 86.75 96 ASN A N 1
ATOM 806 C CA . ASN A 1 96 ? 0.762 1.776 -25.218 1.00 86.75 96 ASN A CA 1
ATOM 807 C C . ASN A 1 96 ? 0.975 2.875 -24.169 1.00 86.75 96 ASN A C 1
ATOM 809 O O . ASN A 1 96 ? 0.083 3.693 -23.956 1.00 86.75 96 ASN A O 1
ATOM 813 N N . SER A 1 97 ? 2.162 2.947 -23.562 1.00 84.44 97 SER A N 1
ATOM 814 C CA . SER A 1 97 ? 2.503 3.995 -22.594 1.00 84.44 97 SER A CA 1
ATOM 815 C C . SER A 1 97 ? 2.522 5.390 -23.231 1.00 84.44 97 SER A C 1
ATOM 817 O O . SER A 1 97 ? 2.008 6.344 -22.644 1.00 84.44 97 SER A O 1
ATOM 819 N N . ILE A 1 98 ? 3.024 5.503 -24.469 1.00 85.62 98 ILE A N 1
ATOM 820 C CA . ILE A 1 98 ? 3.008 6.749 -25.245 1.00 85.62 98 ILE A CA 1
ATOM 821 C C . ILE A 1 98 ? 1.568 7.158 -25.548 1.00 85.62 98 ILE A C 1
ATOM 823 O O . ILE A 1 98 ? 1.201 8.304 -25.294 1.00 85.62 98 ILE A O 1
ATOM 827 N N . LYS A 1 99 ? 0.738 6.225 -26.035 1.00 89.44 99 LYS A N 1
ATOM 828 C CA . LYS A 1 99 ? -0.684 6.484 -26.316 1.00 89.44 99 LYS A CA 1
ATOM 829 C C . LYS A 1 99 ? -1.431 6.942 -25.065 1.00 89.44 99 LYS A C 1
ATOM 831 O O . LYS A 1 99 ? -2.163 7.925 -25.117 1.00 89.44 9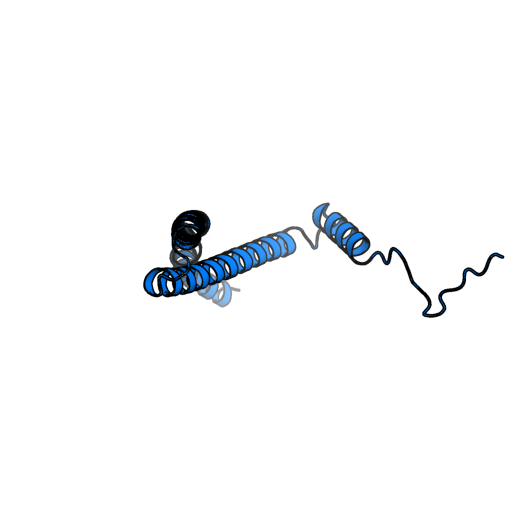9 LYS A O 1
ATOM 836 N N . GLN A 1 100 ? -1.202 6.279 -23.932 1.00 89.12 100 GLN A N 1
ATOM 837 C CA . GLN A 1 100 ? -1.795 6.657 -22.651 1.00 89.12 100 GLN A CA 1
ATOM 838 C C . GLN A 1 100 ? -1.367 8.070 -22.234 1.00 89.12 100 GLN A C 1
ATOM 840 O O . GLN A 1 100 ? -2.199 8.875 -21.823 1.00 89.12 100 GLN A O 1
ATOM 845 N N . ARG A 1 101 ? -0.080 8.406 -22.379 1.00 87.88 101 ARG A N 1
ATOM 846 C CA . ARG A 1 101 ? 0.438 9.742 -22.058 1.00 87.88 101 ARG A CA 1
ATOM 847 C C . ARG A 1 101 ? -0.137 10.819 -22.976 1.00 87.88 101 ARG A C 1
ATOM 849 O O . ARG A 1 101 ? -0.484 11.892 -22.496 1.00 87.88 101 ARG A O 1
ATOM 856 N N . GLN A 1 102 ? -0.273 10.532 -24.270 1.00 90.81 102 GLN A N 1
ATOM 857 C CA . GLN A 1 102 ? -0.931 11.421 -25.231 1.00 90.81 102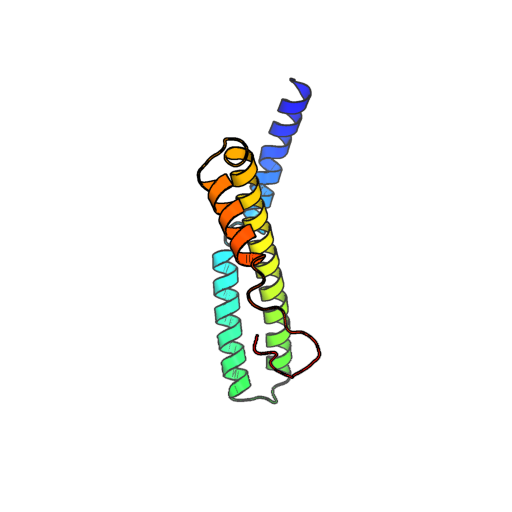 GLN A CA 1
ATOM 858 C C . GLN A 1 102 ? -2.404 11.642 -24.879 1.00 90.81 102 GLN A C 1
ATOM 860 O O . GLN A 1 102 ? -2.867 12.775 -24.935 1.00 90.81 102 GLN A O 1
ATOM 865 N N . TYR A 1 103 ? -3.121 10.588 -24.478 1.00 89.44 103 TYR A N 1
ATOM 866 C CA . TYR A 1 103 ? -4.509 10.688 -24.031 1.00 89.44 103 TYR A CA 1
ATOM 867 C C . TYR A 1 103 ? -4.646 11.554 -22.773 1.00 89.44 103 TYR A C 1
ATOM 869 O O . TYR A 1 103 ? -5.452 12.479 -22.761 1.00 89.44 103 TYR A O 1
ATOM 877 N N . ILE A 1 104 ? -3.832 11.304 -21.741 1.00 89.00 104 ILE A N 1
ATOM 878 C CA . ILE A 1 104 ? -3.862 12.075 -20.486 1.00 89.00 104 ILE A CA 1
ATOM 879 C C . ILE A 1 104 ? -3.514 13.548 -20.733 1.00 89.00 104 ILE A C 1
ATOM 881 O O . ILE A 1 104 ? -4.162 14.436 -20.191 1.00 89.00 104 ILE A O 1
ATOM 885 N N . ASN A 1 105 ? -2.516 13.815 -21.576 1.00 87.75 105 ASN A N 1
ATOM 886 C CA . ASN A 1 105 ? -2.078 15.176 -21.888 1.00 87.75 105 ASN A CA 1
ATOM 887 C C . ASN A 1 105 ? -2.941 15.859 -22.959 1.00 87.75 105 ASN A C 1
ATOM 889 O O . ASN A 1 105 ? -2.628 16.976 -23.379 1.00 87.75 105 ASN A O 1
ATOM 893 N N . ARG A 1 106 ? -4.010 15.210 -23.434 1.00 88.25 106 ARG A N 1
ATOM 894 C CA . ARG A 1 106 ? -4.896 15.783 -24.442 1.00 88.25 106 ARG A CA 1
ATOM 895 C C . ARG A 1 106 ? -5.721 16.904 -23.819 1.00 88.25 106 ARG A C 1
ATOM 897 O O . ARG A 1 106 ? -6.739 16.670 -23.167 1.00 88.25 106 ARG A O 1
ATOM 904 N N . ILE A 1 107 ? -5.318 18.141 -24.088 1.00 79.94 107 ILE A N 1
ATOM 905 C CA . ILE A 1 107 ? -6.118 19.322 -23.767 1.00 79.94 107 ILE A CA 1
ATOM 906 C C . ILE A 1 107 ? -7.372 19.283 -24.643 1.00 79.94 107 ILE A C 1
ATOM 908 O O . ILE A 1 107 ? -7.309 19.447 -25.858 1.00 79.94 107 ILE A O 1
ATOM 912 N N . SER A 1 108 ? -8.516 18.994 -24.021 1.00 76.69 108 SER A N 1
ATOM 913 C CA . SER A 1 108 ? -9.781 18.801 -24.741 1.00 76.69 108 SER A CA 1
ATOM 914 C C . SER A 1 108 ? -10.524 20.111 -25.004 1.00 76.69 108 SER A C 1
ATOM 916 O O . SER A 1 108 ? -11.288 20.189 -25.962 1.00 76.69 108 SER A O 1
ATOM 918 N N . ARG A 1 109 ? -10.309 21.142 -24.176 1.00 71.88 109 ARG A N 1
ATOM 919 C CA . ARG A 1 109 ? -10.838 22.500 -24.365 1.00 71.88 109 ARG A CA 1
ATOM 920 C C . ARG A 1 109 ? -9.868 23.519 -23.780 1.00 71.88 109 ARG A C 1
ATOM 922 O O . ARG A 1 109 ? -9.314 23.290 -22.708 1.00 71.88 109 ARG A O 1
ATOM 929 N N . ILE A 1 110 ? -9.705 24.636 -24.477 1.00 70.94 110 ILE A N 1
ATOM 930 C CA . ILE A 1 110 ? -9.038 25.839 -23.980 1.00 70.94 110 ILE A CA 1
ATOM 931 C C . ILE A 1 110 ? -10.138 26.895 -23.890 1.00 70.94 110 ILE A C 1
ATOM 933 O O . ILE A 1 110 ? -10.757 27.213 -24.902 1.00 70.94 110 ILE A O 1
ATOM 937 N N . ASN A 1 111 ? -10.428 27.385 -22.685 1.00 66.00 111 ASN A N 1
ATOM 938 C CA . ASN A 1 111 ? -11.360 28.494 -22.495 1.00 66.00 111 ASN A CA 1
ATOM 939 C C . ASN A 1 111 ? -10.547 29.787 -22.419 1.00 66.00 111 ASN A C 1
ATOM 941 O O . ASN A 1 111 ? -9.698 29.915 -21.540 1.00 66.00 111 ASN A O 1
ATOM 945 N N . ASN A 1 112 ? -10.816 30.735 -23.316 1.00 67.19 112 ASN A N 1
ATOM 946 C CA . ASN A 1 112 ? -10.379 32.113 -23.116 1.00 67.19 112 ASN A CA 1
ATOM 947 C C . ASN A 1 112 ? -11.224 32.753 -22.007 1.00 67.19 112 ASN A C 1
ATOM 949 O O . ASN A 1 112 ? -12.426 32.501 -21.913 1.00 67.19 112 ASN A O 1
ATOM 953 N N . ASP A 1 113 ? -10.600 33.616 -21.205 1.00 68.00 113 ASP A N 1
ATOM 954 C CA . ASP A 1 113 ? -11.220 34.325 -20.071 1.00 68.00 113 ASP A CA 1
ATOM 955 C C . ASP A 1 113 ? -12.301 35.345 -20.501 1.00 68.00 113 ASP A C 1
ATOM 957 O O . ASP A 1 113 ? -12.974 35.979 -19.691 1.00 68.00 113 ASP A O 1
ATOM 961 N N . HIS A 1 114 ? -12.536 35.470 -21.807 1.00 61.75 114 HIS A N 1
ATOM 962 C CA . HIS A 1 114 ? -13.639 36.233 -22.367 1.00 61.75 114 HIS A CA 1
ATOM 963 C C . HIS A 1 114 ? -14.766 35.290 -22.781 1.00 61.75 114 HIS A C 1
ATOM 965 O O . HIS A 1 114 ? -14.730 34.655 -23.833 1.00 61.75 114 HIS A O 1
ATOM 971 N N . ARG A 1 115 ? -15.794 35.223 -21.927 1.00 52.09 115 ARG A N 1
ATOM 972 C CA . ARG A 1 115 ? -17.082 34.555 -22.162 1.00 52.09 115 ARG A CA 1
ATOM 973 C C . ARG A 1 115 ? -17.900 35.226 -23.280 1.00 52.09 115 ARG A C 1
ATOM 975 O O . ARG A 1 115 ? -19.033 35.626 -23.038 1.00 52.09 115 ARG A O 1
ATOM 982 N N . PHE A 1 116 ? -17.370 35.323 -24.496 1.00 49.97 116 PHE A N 1
ATOM 983 C CA . PHE A 1 116 ? -18.176 35.637 -25.677 1.00 49.97 116 PHE A CA 1
ATOM 984 C C . PHE A 1 116 ? -17.755 34.773 -26.870 1.00 49.97 116 PHE A C 1
ATOM 986 O O . PHE A 1 116 ? -16.560 34.659 -27.148 1.00 49.97 116 PHE A O 1
ATOM 993 N N . PRO A 1 117 ? -18.715 34.141 -27.569 1.00 46.97 117 PRO A N 1
ATOM 994 C CA . PRO A 1 117 ? -18.416 33.354 -28.752 1.00 46.97 117 PRO A CA 1
ATOM 995 C C . PRO A 1 117 ? -18.038 34.301 -29.892 1.00 46.97 117 PRO A C 1
ATOM 997 O O . PRO A 1 117 ? -18.805 35.199 -30.231 1.00 46.97 117 PRO A O 1
ATOM 1000 N N . VAL A 1 118 ? -16.871 34.090 -30.498 1.00 48.62 118 VAL A N 1
ATOM 1001 C CA . VAL A 1 118 ? -16.547 34.712 -31.784 1.00 48.62 118 VAL A CA 1
ATOM 1002 C C . VAL A 1 118 ? -16.904 33.697 -32.863 1.00 48.62 118 VAL A C 1
ATOM 1004 O O . VAL A 1 118 ? -16.221 32.691 -33.036 1.00 48.62 118 VAL A O 1
ATOM 1007 N N . THR A 1 119 ? -18.038 33.917 -33.520 1.00 50.03 119 THR A N 1
ATOM 1008 C CA . THR A 1 119 ? -18.358 33.316 -34.818 1.00 50.03 119 THR A CA 1
ATOM 1009 C C . THR A 1 119 ? -17.522 33.990 -35.900 1.00 50.03 119 THR A C 1
ATOM 1011 O O . THR A 1 119 ? -17.515 35.220 -35.976 1.00 50.03 119 THR A O 1
ATOM 1014 N N . GLY A 1 120 ? -16.869 33.184 -36.735 1.00 39.84 120 GLY A N 1
ATOM 1015 C CA . GLY A 1 120 ? -16.120 33.590 -37.924 1.00 39.84 120 GLY A CA 1
ATOM 1016 C C . GLY A 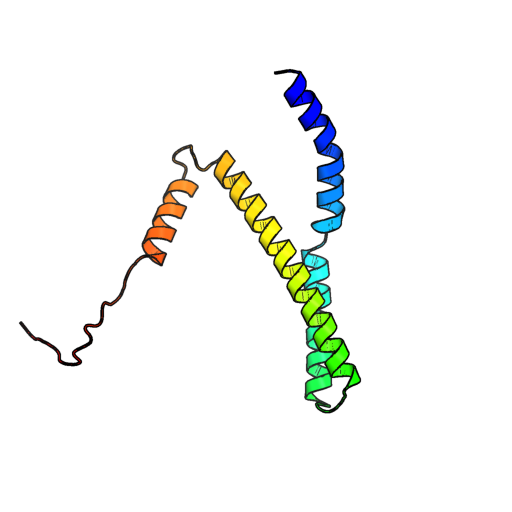1 120 ? -15.341 32.415 -38.480 1.00 39.84 120 GLY A C 1
ATOM 1017 O O . GLY A 1 120 ? -14.268 32.133 -37.908 1.00 39.84 120 GLY A O 1
#